Protein AF-A0A832J2X6-F1 (afdb_m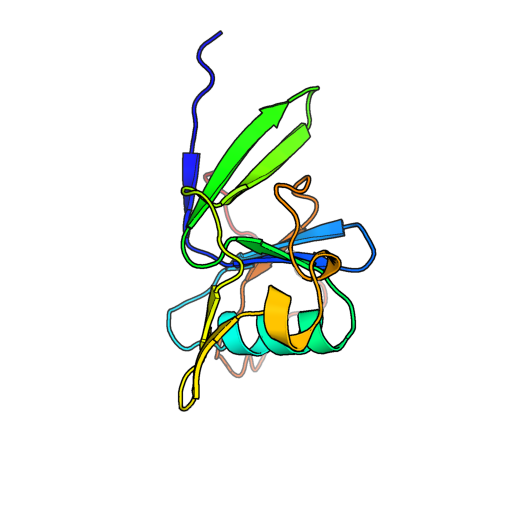onomer_lite)

Organism: NCBI:txid1748243

InterPro domains:
  IPR011104 HPr kinase/phosphorylase, C-terminal [PF07475] (7-117)
  IPR011104 HPr kinase/phosphorylase, C-terminal [cd01918] (10-113)
  IPR025662 Sigma-54 interaction domain, ATP-binding site 1 [PS00675] (20-33)
  IPR027417 P-loop containing nucleoside triphosphate hydrolase [G3DSA:3.40.50.300] (5-121)

Radius of gyration: 15.2 Å; chains: 1; bounding box: 27×42×41 Å

Secondary structure (DSSP, 8-state):
-----EEEESEEEEETTEEEEEE--TTSSHHHHHHHHHHTT-EEEESSEEEEEEETTEEEEEESS---SEEEETTTEEEEHHHHH-GGGB-SEEEEEEEEE------TT--TTS--------

Sequence (122 aa):
MNRQMRSQPGVMLQVFGQGVLLQGDSGVGKTDLALELVDRAHHLVADDAVEFVVEHDRLFGRCRASFDGFLEVHGLGLVSLTRLYGAQAVLEQAALDLVLRLENTVVDNYDRLQPVQQPWSL

Structure (mmCIF, N/CA/C/O backbone):
data_AF-A0A832J2X6-F1
#
_entry.id   AF-A0A832J2X6-F1
#
loop_
_atom_site.group_PDB
_atom_site.id
_atom_site.type_symbol
_atom_site.label_atom_id
_atom_site.label_alt_id
_atom_site.label_comp_id
_atom_site.label_asym_id
_atom_site.label_entity_id
_atom_site.label_seq_id
_atom_site.pdbx_PDB_ins_code
_atom_site.Cartn_x
_atom_site.Cartn_y
_atom_site.Cartn_z
_atom_site.occupancy
_atom_site.B_iso_or_equiv
_atom_site.auth_seq_id
_atom_site.auth_comp_id
_atom_site.auth_asym_id
_atom_site.auth_atom_id
_atom_site.pdbx_PDB_model_num
ATOM 1 N N . MET A 1 1 ? -6.200 9.897 27.776 1.00 42.75 1 MET A N 1
ATOM 2 C CA . MET A 1 1 ? -5.972 8.747 26.874 1.00 42.75 1 MET A CA 1
ATOM 3 C C . MET A 1 1 ? -4.848 9.115 25.922 1.00 42.75 1 MET A C 1
ATOM 5 O O . MET A 1 1 ? -5.046 9.992 25.093 1.00 42.75 1 MET A O 1
ATOM 9 N N . ASN A 1 2 ? -3.657 8.534 26.094 1.00 40.69 2 ASN A N 1
ATOM 10 C CA . ASN A 1 2 ? -2.533 8.776 25.187 1.00 40.69 2 ASN A CA 1
ATOM 11 C C . ASN A 1 2 ? -2.823 8.091 23.851 1.00 40.69 2 ASN A C 1
ATOM 13 O O . ASN A 1 2 ? -2.852 6.865 23.780 1.00 40.69 2 ASN A O 1
ATOM 17 N N . ARG A 1 3 ? -3.046 8.885 22.804 1.00 55.78 3 ARG A N 1
ATOM 18 C CA . ARG A 1 3 ? -3.136 8.409 21.423 1.00 55.78 3 ARG A CA 1
ATOM 19 C C . ARG A 1 3 ? -1.708 8.026 21.000 1.00 55.78 3 ARG A C 1
ATOM 21 O O . ARG A 1 3 ? -0.945 8.888 20.581 1.00 55.78 3 ARG A O 1
ATOM 28 N N . GLN A 1 4 ? -1.290 6.778 21.235 1.00 62.34 4 GLN A N 1
ATOM 29 C CA . GLN A 1 4 ? 0.014 6.303 20.761 1.00 62.34 4 GLN A CA 1
ATOM 30 C C . GLN A 1 4 ? -0.048 6.161 19.240 1.00 62.34 4 GLN A C 1
ATOM 32 O O . GLN A 1 4 ? -0.667 5.237 18.725 1.00 62.34 4 GLN A O 1
ATOM 37 N N . MET A 1 5 ? 0.575 7.103 18.539 1.00 69.44 5 MET A N 1
ATOM 38 C CA . MET A 1 5 ? 0.801 7.028 17.101 1.00 69.44 5 MET A CA 1
ATOM 39 C C . MET A 1 5 ? 1.978 6.083 16.855 1.00 69.44 5 MET A C 1
ATOM 41 O O . MET A 1 5 ? 3.077 6.326 17.359 1.00 69.44 5 MET A O 1
ATOM 45 N N . ARG A 1 6 ? 1.746 4.988 16.128 1.00 84.06 6 ARG A N 1
ATOM 46 C CA . ARG A 1 6 ? 2.799 4.040 15.734 1.00 84.06 6 ARG A CA 1
ATOM 47 C C . ARG A 1 6 ? 3.013 4.126 14.233 1.00 84.06 6 ARG A C 1
ATOM 49 O O . A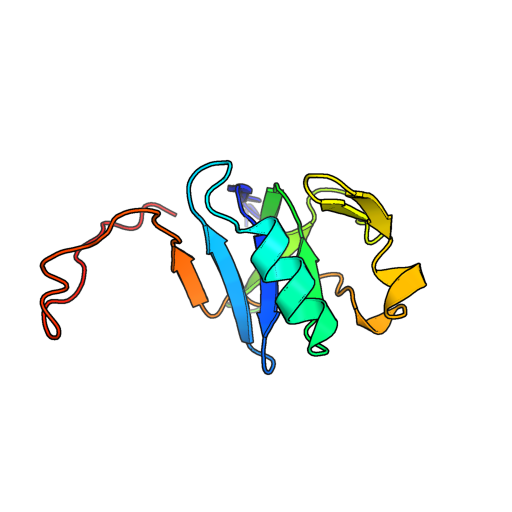RG A 1 6 ? 2.050 4.062 13.483 1.00 84.06 6 ARG A O 1
ATOM 56 N N . SER A 1 7 ? 4.265 4.262 13.807 1.00 89.56 7 SER A N 1
ATOM 57 C CA . SER A 1 7 ? 4.638 4.175 12.394 1.00 89.56 7 SER A CA 1
ATOM 58 C C . SER A 1 7 ? 5.114 2.758 12.100 1.00 89.56 7 SER A C 1
ATOM 60 O O . SER A 1 7 ? 5.938 2.231 12.845 1.00 89.56 7 SER A O 1
ATOM 62 N N . GLN A 1 8 ? 4.629 2.162 11.018 1.00 91.44 8 GLN A N 1
ATOM 63 C CA . GLN A 1 8 ? 5.065 0.852 10.541 1.00 91.44 8 GLN A CA 1
ATOM 64 C C . GLN A 1 8 ? 5.543 0.966 9.092 1.00 91.44 8 GLN A C 1
ATOM 66 O O . GLN A 1 8 ? 4.845 1.583 8.283 1.00 91.44 8 GLN A O 1
ATOM 71 N N . PRO A 1 9 ? 6.704 0.385 8.744 1.00 91.94 9 PRO A N 1
ATOM 72 C CA . PRO A 1 9 ? 7.135 0.310 7.358 1.00 91.94 9 PRO A CA 1
ATOM 73 C C . PRO A 1 9 ? 6.208 -0.582 6.532 1.00 91.94 9 PRO A C 1
ATOM 75 O O . PRO A 1 9 ? 5.798 -1.656 6.989 1.00 91.94 9 PRO A O 1
ATOM 78 N N . GLY A 1 10 ? 5.915 -0.165 5.307 1.00 93.69 10 GLY A N 1
ATOM 79 C CA . GLY A 1 10 ? 5.064 -0.918 4.392 1.00 93.69 10 GLY A CA 1
ATOM 80 C C . GLY A 1 10 ? 4.254 -0.021 3.471 1.00 93.69 10 GLY A C 1
ATOM 81 O O . GLY A 1 10 ? 4.352 1.201 3.531 1.00 93.69 10 GLY A O 1
ATOM 82 N N . VAL A 1 11 ? 3.436 -0.659 2.639 1.00 95.44 11 VAL A N 1
ATOM 83 C CA . VAL A 1 11 ? 2.544 0.022 1.696 1.00 95.44 11 VAL A CA 1
ATOM 84 C C . VAL A 1 11 ? 1.113 -0.265 2.109 1.00 95.44 11 VAL A C 1
ATOM 86 O O . VAL A 1 11 ? 0.748 -1.428 2.273 1.00 95.44 11 VAL A O 1
ATOM 89 N N . MET A 1 12 ? 0.299 0.768 2.302 1.00 96.75 12 MET A N 1
ATOM 90 C CA . MET A 1 12 ? -1.110 0.605 2.647 1.00 96.75 12 MET A CA 1
ATOM 91 C C . MET A 1 12 ? -1.999 0.953 1.464 1.00 96.75 12 MET A C 1
ATOM 93 O O . MET A 1 12 ? -1.855 2.013 0.859 1.00 96.75 12 MET A O 1
ATOM 97 N N . LEU A 1 13 ? -2.944 0.066 1.169 1.00 97.62 13 LEU A N 1
ATOM 98 C CA . LEU A 1 13 ? -3.911 0.194 0.082 1.00 97.62 13 LEU A CA 1
ATOM 99 C C . LEU A 1 13 ? -5.329 -0.048 0.604 1.00 97.62 13 LEU A C 1
ATOM 101 O O . LEU A 1 13 ? -5.516 -0.673 1.647 1.00 97.62 13 LEU A O 1
ATOM 105 N N . GLN A 1 14 ? -6.330 0.380 -0.158 1.00 98.19 14 GLN A N 1
ATOM 106 C CA . GLN A 1 14 ? -7.694 -0.120 -0.047 1.00 98.19 14 GLN A CA 1
ATOM 107 C C . GLN A 1 14 ? -8.026 -0.969 -1.277 1.00 98.19 14 GLN A C 1
ATOM 109 O O . GLN A 1 14 ? -8.107 -0.458 -2.394 1.00 98.19 14 GLN A O 1
ATOM 114 N N . VAL A 1 15 ? -8.247 -2.264 -1.055 1.00 98.31 15 VAL A N 1
ATOM 115 C CA . VAL A 1 15 ? -8.515 -3.274 -2.085 1.00 98.31 15 VAL A CA 1
ATOM 116 C C . VAL A 1 15 ? -9.899 -3.860 -1.832 1.00 98.31 15 VAL A C 1
ATOM 118 O O . VAL A 1 15 ? -10.169 -4.372 -0.749 1.00 98.31 15 VAL A O 1
ATOM 121 N N . PHE A 1 16 ? -10.811 -3.741 -2.801 1.00 97.25 16 PHE A N 1
ATOM 122 C CA . PHE A 1 16 ? -12.229 -4.122 -2.642 1.00 97.25 16 PHE A CA 1
ATOM 123 C C . PHE A 1 16 ? -12.893 -3.550 -1.368 1.00 97.25 16 PHE A C 1
ATOM 125 O O . PHE A 1 16 ? -13.708 -4.206 -0.721 1.00 97.25 16 PHE A O 1
ATOM 132 N N . GLY A 1 17 ? -12.521 -2.326 -0.981 1.00 97.12 17 GLY A N 1
ATOM 133 C CA . GLY A 1 17 ? -13.022 -1.667 0.229 1.00 97.12 17 GLY A CA 1
ATOM 134 C C . GLY A 1 17 ? -12.388 -2.140 1.544 1.00 97.12 17 GLY A C 1
ATOM 135 O O . GLY A 1 17 ? -12.729 -1.591 2.587 1.00 97.12 17 GLY A O 1
ATOM 136 N N . GLN A 1 18 ? -11.473 -3.113 1.513 1.00 98.25 18 GLN A N 1
ATOM 137 C CA . GLN A 1 18 ? -10.705 -3.571 2.675 1.00 98.25 18 GLN A CA 1
ATOM 138 C C . GLN A 1 18 ? -9.358 -2.853 2.724 1.00 98.25 18 GLN A C 1
ATOM 140 O O . GLN A 1 18 ? -8.669 -2.780 1.704 1.00 98.25 18 GLN A O 1
ATOM 145 N N . GLY A 1 19 ? -8.956 -2.330 3.879 1.00 98.38 19 GLY A N 1
ATOM 146 C CA . GLY A 1 19 ? -7.615 -1.778 4.032 1.00 98.38 19 GLY A CA 1
ATOM 147 C C . GLY A 1 19 ? -6.587 -2.876 4.265 1.00 98.38 19 GLY A C 1
ATOM 148 O O . GLY A 1 19 ? -6.710 -3.710 5.165 1.00 98.38 19 GLY A O 1
ATOM 149 N N . VAL A 1 20 ? -5.554 -2.862 3.434 1.00 98.38 20 VAL A N 1
ATOM 150 C CA . VAL A 1 20 ? -4.518 -3.885 3.375 1.00 98.38 20 VAL A CA 1
ATOM 151 C C . VAL A 1 20 ? -3.166 -3.227 3.607 1.00 98.38 20 VAL A C 1
ATOM 153 O O . VAL A 1 20 ? -2.784 -2.323 2.867 1.00 98.38 20 VAL A O 1
ATOM 156 N N . LEU A 1 21 ? -2.426 -3.704 4.608 1.00 97.75 21 LEU A N 1
ATOM 157 C CA . LEU A 1 21 ? -1.014 -3.374 4.793 1.00 97.75 21 LEU A CA 1
ATOM 158 C C . LEU A 1 21 ? -0.148 -4.449 4.133 1.00 97.75 21 LEU A C 1
ATOM 160 O O . LEU A 1 21 ? -0.124 -5.596 4.582 1.00 97.75 21 LEU A O 1
ATOM 164 N N . LEU A 1 22 ? 0.598 -4.063 3.103 1.00 96.94 22 LEU A N 1
ATOM 165 C CA . LEU A 1 22 ? 1.649 -4.875 2.504 1.00 96.94 22 LEU A CA 1
ATOM 166 C C . LEU A 1 22 ? 2.954 -4.685 3.279 1.00 96.94 22 LEU A C 1
ATOM 168 O O . LEU A 1 22 ? 3.488 -3.578 3.387 1.00 96.94 22 LEU A O 1
ATOM 172 N N . GLN A 1 23 ? 3.494 -5.789 3.779 1.00 94.81 23 GLN A N 1
ATOM 173 C CA . GLN A 1 23 ? 4.786 -5.869 4.452 1.00 94.81 23 GLN A CA 1
ATOM 174 C C . GLN A 1 23 ? 5.723 -6.815 3.706 1.00 94.81 23 GLN A C 1
ATOM 176 O O . GLN A 1 23 ? 5.296 -7.623 2.891 1.00 94.81 23 GLN A O 1
ATOM 181 N N . GLY A 1 24 ? 7.012 -6.729 4.003 1.00 92.50 24 GLY A N 1
ATOM 182 C CA . GLY A 1 24 ? 8.038 -7.573 3.400 1.00 92.50 24 GLY A CA 1
ATOM 183 C C . GLY A 1 24 ? 9.319 -6.788 3.176 1.00 92.50 24 GLY A C 1
ATOM 184 O O . GLY A 1 24 ? 9.333 -5.557 3.303 1.00 92.50 24 GLY A O 1
ATOM 185 N N . ASP A 1 25 ? 10.386 -7.493 2.833 1.00 91.31 25 ASP A N 1
ATOM 186 C CA . ASP A 1 25 ? 11.712 -6.902 2.674 1.00 91.31 25 ASP A CA 1
ATOM 187 C C . ASP A 1 25 ? 11.772 -5.896 1.514 1.00 91.31 25 ASP A C 1
ATOM 189 O O . ASP A 1 25 ? 10.897 -5.841 0.639 1.00 91.31 25 ASP A O 1
ATOM 193 N N . SER A 1 26 ? 12.785 -5.028 1.523 1.00 88.88 26 SER A N 1
ATOM 194 C CA . SER A 1 26 ? 13.021 -4.115 0.400 1.00 88.88 26 SER A CA 1
ATOM 195 C C . SER A 1 26 ? 13.281 -4.909 -0.885 1.00 88.88 26 SER A C 1
ATOM 197 O O . SER A 1 26 ? 13.938 -5.946 -0.853 1.00 88.88 26 SER A O 1
ATOM 199 N N . GLY A 1 27 ? 12.732 -4.446 -2.009 1.00 88.50 27 GLY A N 1
ATOM 200 C CA . GLY A 1 27 ? 12.869 -5.130 -3.299 1.00 88.50 27 GLY A CA 1
ATOM 201 C C . GLY A 1 27 ? 12.007 -6.388 -3.487 1.00 88.50 27 GLY A C 1
ATOM 202 O O . GLY A 1 27 ? 12.098 -7.009 -4.537 1.00 88.50 27 GLY A O 1
ATOM 203 N N . VAL A 1 28 ? 11.137 -6.757 -2.535 1.00 92.00 28 VAL A N 1
ATOM 204 C CA . VAL A 1 28 ? 10.206 -7.902 -2.695 1.00 92.00 28 VAL A CA 1
ATOM 205 C C . VAL A 1 28 ? 9.035 -7.624 -3.662 1.00 92.00 28 VAL A C 1
ATOM 207 O O . VAL A 1 28 ? 8.234 -8.512 -3.924 1.00 92.00 28 VAL A O 1
ATOM 210 N N . GLY A 1 29 ? 8.905 -6.390 -4.168 1.00 92.12 29 GLY A N 1
ATOM 211 C CA . GLY A 1 29 ? 7.847 -5.997 -5.112 1.00 92.12 29 GLY A CA 1
ATOM 212 C C . GLY A 1 29 ? 6.595 -5.367 -4.487 1.00 92.12 29 GLY A C 1
ATOM 213 O O . GLY A 1 29 ? 5.545 -5.348 -5.120 1.00 92.12 29 GLY A O 1
ATOM 214 N N . LYS A 1 30 ? 6.666 -4.837 -3.251 1.00 94.62 30 LYS A N 1
ATOM 215 C CA . LYS A 1 30 ? 5.520 -4.153 -2.603 1.00 94.62 30 LYS A CA 1
ATOM 216 C C . LYS A 1 30 ? 4.998 -2.979 -3.437 1.00 94.62 30 LYS A C 1
ATOM 218 O O . LYS A 1 30 ? 3.795 -2.861 -3.639 1.00 94.62 30 LYS A O 1
ATOM 223 N N . THR A 1 31 ? 5.911 -2.129 -3.901 1.00 92.94 31 THR A N 1
ATOM 224 C CA . THR A 1 31 ? 5.593 -0.908 -4.647 1.00 92.94 31 THR A CA 1
ATOM 225 C C . THR A 1 31 ? 5.064 -1.220 -6.045 1.00 92.94 31 THR A C 1
ATOM 227 O O . THR A 1 31 ? 4.069 -0.636 -6.466 1.00 92.94 31 THR A O 1
ATOM 230 N N . ASP A 1 32 ? 5.648 -2.209 -6.724 1.00 92.88 32 ASP A N 1
ATOM 231 C CA . ASP A 1 32 ? 5.166 -2.670 -8.030 1.00 92.88 32 ASP A CA 1
ATOM 232 C C . ASP A 1 32 ? 3.758 -3.272 -7.923 1.00 92.88 32 ASP A C 1
ATOM 234 O O . ASP A 1 32 ? 2.866 -2.910 -8.691 1.00 92.88 32 ASP A O 1
ATOM 238 N N . LEU A 1 33 ? 3.513 -4.110 -6.905 1.00 94.81 33 LEU A N 1
ATOM 239 C CA . LEU A 1 33 ? 2.181 -4.648 -6.623 1.00 94.81 33 LEU A CA 1
ATOM 240 C C . LEU A 1 33 ? 1.173 -3.536 -6.297 1.00 94.81 33 LEU A C 1
ATOM 242 O O . LEU A 1 33 ? 0.022 -3.599 -6.723 1.00 94.81 33 LEU A O 1
ATOM 246 N N . ALA A 1 34 ? 1.586 -2.510 -5.552 1.00 95.31 34 ALA A N 1
ATOM 247 C CA . ALA A 1 34 ? 0.729 -1.376 -5.234 1.00 95.31 34 ALA A CA 1
ATOM 248 C C . ALA A 1 34 ? 0.316 -0.600 -6.492 1.00 95.31 34 ALA A C 1
ATOM 250 O O . ALA A 1 34 ? -0.871 -0.323 -6.664 1.00 95.31 34 ALA A O 1
ATOM 251 N N . LEU A 1 35 ? 1.261 -0.310 -7.392 1.00 94.94 35 LEU A N 1
ATOM 252 C CA . LEU A 1 35 ? 0.971 0.331 -8.676 1.00 94.94 35 LEU A CA 1
ATOM 253 C C . LEU A 1 35 ? -0.002 -0.510 -9.510 1.00 94.94 35 LEU A C 1
ATOM 255 O O . LEU A 1 35 ? -0.990 0.007 -10.023 1.00 94.94 35 LEU A O 1
ATOM 259 N N . GLU A 1 36 ? 0.245 -1.814 -9.595 1.00 95.00 36 GLU A N 1
ATOM 260 C CA . GLU A 1 36 ? -0.605 -2.767 -10.303 1.00 95.00 36 GLU A CA 1
ATOM 261 C C . GLU A 1 36 ? -2.034 -2.859 -9.748 1.00 95.00 36 GLU A C 1
ATOM 263 O O . GLU A 1 36 ? -2.984 -3.113 -10.493 1.00 95.00 36 GLU A O 1
ATOM 268 N N . LEU A 1 37 ? -2.209 -2.702 -8.436 1.00 97.12 37 LEU A N 1
ATOM 269 C CA . LEU A 1 37 ? -3.529 -2.666 -7.810 1.00 97.12 37 LEU A CA 1
ATOM 270 C C . LEU A 1 37 ? -4.226 -1.329 -8.082 1.00 97.12 37 LEU A C 1
ATOM 272 O O . LEU A 1 37 ? -5.424 -1.320 -8.364 1.00 97.12 37 LEU A O 1
ATOM 276 N N . VAL A 1 38 ? -3.492 -0.215 -8.057 1.00 96.62 38 VAL A N 1
ATOM 277 C CA . VAL A 1 38 ? -4.029 1.107 -8.414 1.00 96.62 38 VAL A CA 1
ATOM 278 C C . VAL A 1 38 ? -4.482 1.151 -9.875 1.00 96.62 38 VAL A C 1
ATOM 280 O O . VAL A 1 38 ? -5.576 1.636 -10.156 1.00 96.62 38 VAL A O 1
ATOM 283 N N . ASP A 1 39 ? -3.711 0.563 -10.791 1.00 95.94 39 ASP A N 1
ATOM 284 C CA . ASP A 1 39 ? -4.082 0.415 -12.207 1.00 95.94 39 ASP A CA 1
ATOM 285 C C . ASP A 1 39 ? -5.406 -0.356 -12.386 1.00 95.94 39 ASP A C 1
ATOM 287 O O . ASP A 1 39 ? -6.199 -0.077 -13.284 1.00 95.94 39 ASP A O 1
ATOM 291 N N . ARG A 1 40 ? -5.711 -1.265 -11.449 1.00 97.31 40 ARG A N 1
ATOM 292 C CA . ARG A 1 40 ? -6.979 -2.012 -11.359 1.00 97.31 40 ARG A CA 1
ATOM 293 C C . ARG A 1 40 ? -8.066 -1.292 -10.546 1.00 97.31 40 ARG A C 1
ATOM 295 O O . ARG A 1 40 ? -9.019 -1.927 -10.096 1.00 97.31 40 ARG A O 1
ATOM 302 N N . ALA A 1 41 ? -7.953 0.029 -10.401 1.00 96.81 41 ALA A N 1
ATOM 303 C CA . ALA A 1 41 ? -8.887 0.913 -9.701 1.00 96.81 41 ALA A CA 1
ATOM 304 C C . ALA A 1 41 ? -8.979 0.700 -8.177 1.00 96.81 41 ALA A C 1
ATOM 306 O O . ALA A 1 41 ? -10.005 1.000 -7.564 1.00 96.81 41 ALA A O 1
ATOM 307 N N . HIS A 1 42 ? -7.912 0.202 -7.550 1.00 98.19 42 HIS A N 1
ATOM 308 C CA . HIS A 1 42 ? -7.751 0.261 -6.097 1.00 98.19 42 HIS A CA 1
ATOM 309 C C . HIS A 1 42 ? -7.055 1.553 -5.667 1.00 98.19 42 HIS A C 1
ATOM 311 O O . HIS A 1 42 ? -6.598 2.344 -6.492 1.00 98.19 42 HIS A O 1
ATOM 317 N N . HIS A 1 43 ? -6.997 1.787 -4.358 1.00 96.88 43 HIS A N 1
ATOM 318 C CA . HIS A 1 43 ? -6.569 3.075 -3.828 1.00 96.88 43 HIS A CA 1
ATOM 319 C C . HIS A 1 43 ? -5.310 2.942 -2.986 1.00 96.88 43 HIS A C 1
ATOM 321 O O . HIS A 1 43 ? -5.258 2.104 -2.086 1.00 96.88 43 HIS A O 1
ATOM 327 N N . LEU A 1 44 ? -4.322 3.796 -3.228 1.00 96.56 44 LEU A N 1
ATOM 328 C CA . LEU A 1 44 ? -3.163 3.924 -2.355 1.00 96.56 44 LEU A CA 1
ATOM 329 C C . LEU A 1 44 ? -3.504 4.810 -1.154 1.00 96.56 44 LEU A C 1
ATOM 331 O O . LEU A 1 44 ? -4.131 5.852 -1.303 1.00 96.56 44 LEU A O 1
ATOM 335 N N . VAL A 1 45 ? -3.075 4.410 0.037 1.00 95.50 45 VAL A N 1
ATOM 336 C CA . VAL A 1 45 ? -3.241 5.188 1.275 1.00 95.50 45 VAL A CA 1
ATOM 337 C C . VAL A 1 45 ? -1.900 5.749 1.742 1.00 95.50 45 VAL A C 1
ATOM 339 O O . VAL A 1 45 ? -1.805 6.896 2.170 1.00 95.50 45 VAL A O 1
ATOM 342 N N . ALA A 1 46 ? -0.852 4.929 1.679 1.00 93.62 46 ALA A N 1
ATOM 343 C CA . ALA A 1 46 ? 0.492 5.306 2.090 1.00 93.62 46 ALA A CA 1
ATOM 344 C C . ALA A 1 46 ? 1.530 4.404 1.418 1.00 93.62 46 ALA A C 1
ATOM 346 O O . ALA A 1 46 ? 1.277 3.215 1.224 1.00 93.62 46 ALA A O 1
ATOM 347 N N . ASP A 1 47 ? 2.702 4.964 1.141 1.00 90.69 47 ASP A N 1
ATOM 348 C CA . ASP A 1 47 ? 3.902 4.242 0.719 1.00 90.69 47 ASP A CA 1
ATOM 349 C C . ASP A 1 47 ? 5.022 4.463 1.748 1.00 90.69 47 ASP A C 1
ATOM 351 O O . ASP A 1 47 ? 5.020 5.478 2.453 1.00 90.69 47 ASP A O 1
ATOM 355 N N . ASP A 1 48 ? 5.941 3.504 1.851 1.00 87.56 48 ASP A N 1
ATOM 356 C CA . ASP A 1 48 ? 7.071 3.410 2.792 1.00 87.56 48 ASP A CA 1
ATOM 357 C C . ASP A 1 48 ? 6.771 3.413 4.298 1.00 87.56 48 ASP A C 1
ATOM 359 O O . ASP A 1 48 ? 7.324 2.591 5.035 1.00 87.56 48 ASP A O 1
ATOM 363 N N . ALA A 1 49 ? 5.943 4.332 4.792 1.00 89.19 49 ALA A N 1
ATOM 364 C CA . ALA A 1 49 ? 5.673 4.517 6.211 1.00 89.19 49 ALA A CA 1
ATOM 365 C C . ALA A 1 49 ? 4.198 4.836 6.474 1.00 89.19 49 ALA A C 1
ATOM 367 O O . ALA A 1 49 ? 3.684 5.903 6.125 1.00 89.19 49 ALA A O 1
ATOM 368 N N . VAL A 1 50 ? 3.542 3.917 7.181 1.00 93.69 50 VAL A N 1
ATOM 369 C CA . VAL A 1 50 ? 2.133 4.011 7.559 1.00 93.69 50 VAL A CA 1
ATOM 370 C C . VAL A 1 50 ? 2.027 4.413 9.022 1.00 93.69 50 VAL A C 1
ATOM 372 O O . VAL A 1 50 ? 2.543 3.720 9.900 1.00 93.69 50 VAL A O 1
ATOM 375 N N . GLU A 1 51 ? 1.355 5.524 9.303 1.00 94.38 51 GLU A N 1
ATOM 376 C CA . GLU A 1 51 ? 0.981 5.910 10.659 1.00 94.38 51 GLU A CA 1
ATOM 377 C C . GLU A 1 51 ? -0.354 5.295 11.040 1.00 94.38 51 GLU A C 1
ATOM 379 O O . GLU A 1 51 ? -1.354 5.481 10.349 1.00 94.38 51 GLU A O 1
ATOM 384 N N . PHE A 1 52 ? -0.373 4.619 12.183 1.00 94.50 52 PHE A N 1
ATOM 385 C CA . PHE A 1 52 ? -1.564 4.008 12.737 1.00 94.50 52 PHE A CA 1
ATOM 386 C C . PHE A 1 52 ? -2.129 4.800 13.910 1.00 94.50 52 PHE A C 1
ATOM 388 O O . PHE A 1 52 ? -1.408 5.220 14.824 1.00 94.50 52 PHE A O 1
ATOM 395 N N . VAL A 1 53 ? -3.450 4.952 13.893 1.00 93.00 53 VAL A N 1
ATOM 396 C CA . VAL A 1 53 ? -4.237 5.616 14.926 1.00 93.00 53 VAL A CA 1
ATOM 397 C C . VAL A 1 53 ? -5.501 4.816 15.218 1.00 93.00 53 VAL A C 1
ATOM 399 O O . VAL A 1 53 ? -6.122 4.264 14.315 1.00 93.00 53 VAL A O 1
ATOM 402 N N . VAL A 1 54 ? -5.883 4.731 16.491 1.00 93.56 54 VAL A N 1
ATOM 403 C CA . VAL A 1 54 ? -7.143 4.091 16.888 1.00 93.56 54 VAL A CA 1
ATOM 404 C C . VAL A 1 54 ? -8.243 5.143 16.940 1.00 93.56 54 VAL A C 1
ATOM 406 O O . VAL A 1 54 ? -8.138 6.118 17.689 1.00 93.56 54 VAL A O 1
ATOM 409 N N . GLU A 1 55 ? -9.306 4.927 16.169 1.00 91.44 55 GLU A N 1
ATOM 410 C CA . GLU A 1 55 ? -10.499 5.772 16.125 1.00 91.44 55 GLU A CA 1
ATOM 411 C C . GLU A 1 55 ? -11.748 4.894 16.132 1.00 91.44 55 GLU A C 1
ATOM 413 O O . GLU A 1 55 ? -11.849 3.956 15.348 1.00 91.44 55 GLU A O 1
ATOM 418 N N . HIS A 1 56 ? -12.707 5.187 17.016 1.00 92.19 56 HIS A N 1
ATOM 419 C CA . HIS A 1 56 ? -13.964 4.429 17.127 1.00 92.19 56 HIS A CA 1
ATOM 420 C C . HIS A 1 56 ? -13.763 2.901 17.186 1.00 92.19 56 HIS A C 1
ATOM 422 O O . HIS A 1 56 ? -14.459 2.155 16.504 1.00 92.19 56 HIS A O 1
ATOM 428 N N . ASP A 1 57 ? -12.789 2.452 17.986 1.00 92.12 57 ASP A N 1
ATOM 429 C CA . ASP A 1 57 ? -12.437 1.033 18.167 1.00 92.12 57 ASP A CA 1
ATOM 430 C C . ASP A 1 57 ? -11.932 0.318 16.894 1.00 92.12 57 ASP A C 1
ATOM 432 O O . ASP A 1 57 ? -11.896 -0.906 16.817 1.00 92.12 57 ASP A O 1
ATOM 436 N N . ARG A 1 58 ? -11.500 1.082 15.881 1.00 94.50 58 ARG A N 1
ATOM 437 C CA . ARG A 1 58 ? -10.842 0.570 14.673 1.00 94.50 58 ARG A CA 1
ATOM 438 C C . ARG A 1 58 ? -9.454 1.176 14.520 1.00 94.50 58 ARG A C 1
ATOM 440 O O . ARG A 1 58 ? -9.220 2.334 14.866 1.00 94.50 58 ARG A O 1
ATOM 447 N N . LEU A 1 59 ? -8.530 0.383 13.987 1.00 95.62 59 LEU A N 1
ATOM 448 C CA . LEU A 1 59 ? -7.183 0.831 13.657 1.00 95.62 59 LEU A CA 1
ATOM 449 C C . LEU A 1 59 ? -7.193 1.418 12.244 1.00 95.62 59 LEU A C 1
ATOM 451 O O . LEU A 1 59 ? -7.478 0.702 11.291 1.00 95.62 59 LEU A O 1
ATOM 455 N N . PHE A 1 60 ? -6.891 2.702 12.101 1.00 96.44 60 PHE A N 1
ATOM 456 C CA . PHE A 1 60 ? -6.761 3.376 10.812 1.00 96.44 60 PHE A CA 1
ATOM 457 C C . PHE A 1 60 ? -5.297 3.603 10.492 1.00 96.44 60 PHE A C 1
ATOM 459 O O . PHE A 1 60 ? -4.541 4.037 11.362 1.00 96.44 60 PHE A O 1
ATOM 466 N N . GLY A 1 61 ? -4.914 3.320 9.252 1.00 95.31 61 GLY A N 1
ATOM 467 C CA . GLY A 1 61 ? -3.618 3.689 8.713 1.00 95.31 61 GLY A CA 1
ATOM 468 C C . GLY A 1 61 ? -3.745 4.848 7.735 1.00 95.31 61 GLY A C 1
ATOM 469 O O . GLY A 1 61 ? -4.732 4.959 7.003 1.00 95.31 61 GLY A O 1
ATOM 470 N N . ARG A 1 62 ? -2.742 5.718 7.750 1.00 93.75 62 ARG A N 1
ATOM 471 C CA . ARG A 1 62 ? -2.613 6.893 6.884 1.00 93.75 62 ARG A CA 1
ATOM 472 C C . ARG A 1 62 ? -1.144 7.154 6.581 1.00 93.75 62 ARG A C 1
ATOM 474 O O . ARG A 1 62 ? -0.266 6.627 7.268 1.00 93.75 62 ARG A O 1
ATOM 481 N N . CYS A 1 63 ? -0.858 7.984 5.588 1.00 91.38 63 CYS A N 1
ATOM 482 C CA . CYS A 1 63 ? 0.519 8.399 5.344 1.00 91.38 63 CYS A CA 1
ATOM 483 C C . CYS A 1 63 ? 1.034 9.312 6.472 1.00 91.38 63 CYS A C 1
ATOM 485 O O . CYS A 1 63 ? 0.296 10.141 7.005 1.00 91.38 63 CYS A O 1
ATOM 487 N N . ARG A 1 64 ? 2.316 9.156 6.831 1.00 80.31 64 ARG A N 1
ATOM 488 C CA . ARG A 1 64 ? 3.006 9.946 7.868 1.00 80.31 64 ARG A CA 1
ATOM 489 C C . ARG A 1 64 ? 3.131 11.438 7.541 1.00 80.31 64 ARG A C 1
ATOM 491 O O . ARG A 1 64 ? 3.219 12.272 8.439 1.00 80.31 64 ARG A O 1
ATOM 498 N N . ALA A 1 65 ? 3.193 11.770 6.260 1.00 71.44 65 ALA A N 1
ATOM 499 C CA . ALA A 1 65 ? 3.245 13.137 5.765 1.00 71.44 65 ALA A CA 1
ATOM 500 C C . ALA A 1 65 ? 2.035 13.394 4.862 1.00 71.44 65 ALA A C 1
ATOM 502 O O . ALA A 1 65 ? 1.341 12.455 4.473 1.00 71.44 65 ALA A O 1
ATOM 503 N N . SER A 1 66 ? 1.790 14.658 4.509 1.00 64.94 66 SER A N 1
ATOM 504 C CA . SER A 1 66 ? 0.860 14.984 3.426 1.00 64.94 66 SER A CA 1
ATOM 505 C C . SER A 1 66 ? 1.287 14.213 2.178 1.00 64.94 66 SER A C 1
ATOM 507 O O . SER A 1 66 ? 2.363 14.454 1.631 1.00 64.94 66 SER A O 1
ATOM 509 N N . PHE A 1 67 ? 0.487 13.223 1.794 1.00 67.44 67 PHE A N 1
ATOM 510 C CA . PHE A 1 67 ? 0.804 12.343 0.685 1.00 67.44 67 PHE A CA 1
ATOM 511 C C . PHE A 1 67 ? 0.277 12.955 -0.605 1.00 67.44 67 PHE A C 1
ATOM 513 O O . PHE A 1 67 ? -0.918 12.916 -0.882 1.00 67.44 67 PHE A O 1
ATOM 520 N N . ASP A 1 68 ? 1.181 13.494 -1.418 1.00 71.12 68 ASP A N 1
ATOM 521 C CA . ASP A 1 68 ? 0.837 14.110 -2.705 1.00 71.12 68 ASP A CA 1
ATOM 522 C C . ASP A 1 68 ? 0.543 13.071 -3.814 1.00 71.12 68 ASP A C 1
ATOM 524 O O . ASP A 1 68 ? 0.458 13.405 -5.000 1.00 71.12 68 ASP A O 1
ATOM 528 N N . GLY A 1 69 ? 0.384 11.791 -3.454 1.00 81.62 69 GLY A N 1
ATOM 529 C CA . GLY A 1 69 ? 0.079 10.730 -4.410 1.00 81.62 69 GLY A CA 1
ATOM 530 C C . GLY A 1 69 ? 1.271 10.292 -5.254 1.00 81.62 69 GLY A C 1
ATOM 531 O O . GLY A 1 69 ? 1.062 9.845 -6.381 1.00 81.62 69 GLY A O 1
ATOM 532 N N . PHE A 1 70 ? 2.500 10.464 -4.760 1.00 88.19 70 PHE A N 1
ATOM 533 C CA . PHE A 1 70 ? 3.710 10.025 -5.455 1.00 88.19 70 PHE A CA 1
ATOM 534 C C . PHE A 1 70 ? 4.155 8.638 -5.000 1.00 88.19 70 PHE A C 1
ATOM 536 O O . PHE A 1 70 ? 4.118 8.337 -3.813 1.00 88.19 70 PHE A O 1
ATOM 543 N N . LEU A 1 71 ? 4.609 7.828 -5.951 1.00 89.56 71 LEU A N 1
ATOM 544 C CA . LEU A 1 71 ? 5.138 6.486 -5.729 1.00 89.56 71 LEU A CA 1
ATOM 545 C C . LEU A 1 71 ? 6.506 6.367 -6.412 1.00 89.56 71 LEU A C 1
ATOM 547 O O . LEU A 1 71 ? 6.633 6.764 -7.572 1.00 89.56 71 LEU A O 1
ATOM 551 N N . GLU A 1 72 ? 7.526 5.844 -5.730 1.00 88.31 72 GLU A N 1
ATOM 552 C CA . GLU A 1 72 ? 8.832 5.588 -6.353 1.00 88.31 72 GLU A CA 1
ATOM 553 C C . GLU A 1 72 ? 8.854 4.198 -6.991 1.00 88.31 72 GLU A C 1
ATOM 555 O O . GLU A 1 72 ? 8.945 3.181 -6.312 1.00 88.31 72 GLU A O 1
ATOM 560 N N . VAL A 1 73 ? 8.787 4.145 -8.320 1.00 86.94 73 VAL A N 1
ATOM 561 C CA . VAL A 1 73 ? 8.741 2.880 -9.061 1.00 86.94 73 VAL A CA 1
ATOM 562 C C . VAL A 1 73 ? 10.103 2.607 -9.685 1.00 86.94 73 VAL A C 1
ATOM 564 O O . VAL A 1 73 ? 10.664 3.453 -10.393 1.00 86.94 73 VAL A O 1
ATOM 567 N N . HIS A 1 74 ? 10.648 1.412 -9.448 1.00 83.62 74 HIS A N 1
ATOM 568 C CA . HIS A 1 74 ? 11.969 1.059 -9.957 1.00 83.62 74 HIS A CA 1
ATOM 569 C C . HIS A 1 74 ? 11.994 1.106 -11.494 1.00 83.62 74 HIS A C 1
ATOM 571 O O . HIS A 1 74 ? 11.133 0.548 -12.168 1.00 83.62 74 HIS A O 1
ATOM 577 N N . GLY A 1 75 ? 12.979 1.805 -12.063 1.00 85.94 75 GLY A N 1
ATOM 578 C CA . GLY A 1 75 ? 13.103 1.999 -13.513 1.00 85.94 75 GLY A CA 1
ATOM 579 C C . GLY A 1 75 ? 12.236 3.118 -14.110 1.00 85.94 75 GLY A C 1
ATOM 580 O O . GLY A 1 75 ? 12.521 3.540 -15.230 1.00 85.94 75 GLY A O 1
ATOM 581 N N . LEU A 1 76 ? 11.246 3.649 -13.378 1.00 86.62 76 LEU A N 1
ATOM 582 C CA . LEU A 1 76 ? 10.412 4.785 -13.811 1.00 86.62 76 LEU A CA 1
ATOM 583 C C . LEU A 1 76 ? 10.664 6.067 -13.000 1.00 86.62 76 LEU A C 1
ATOM 585 O O . LEU A 1 76 ? 10.448 7.165 -13.511 1.00 86.62 76 LEU A O 1
ATOM 589 N N . GLY A 1 77 ? 11.148 5.943 -11.761 1.00 88.56 77 GLY A N 1
ATOM 590 C CA . GLY A 1 77 ? 11.331 7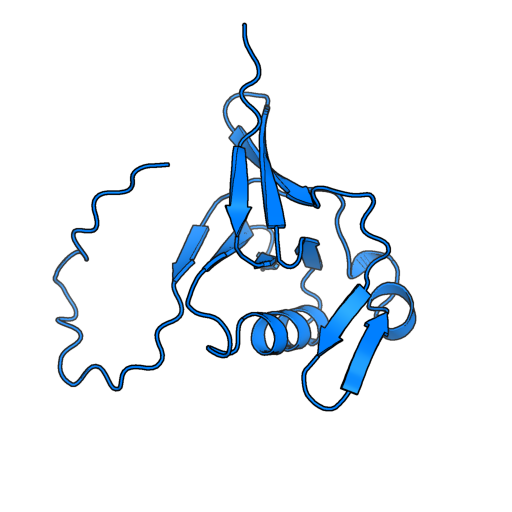.060 -10.834 1.00 88.56 77 GLY A CA 1
ATOM 591 C C . GLY A 1 77 ? 10.036 7.434 -10.108 1.00 88.56 77 GLY A C 1
ATOM 592 O O . GLY A 1 77 ? 9.153 6.598 -9.924 1.00 88.56 77 GLY A O 1
ATOM 593 N N . LEU A 1 78 ? 9.924 8.693 -9.671 1.00 90.81 78 LEU A N 1
ATOM 594 C CA . LEU A 1 78 ? 8.734 9.196 -8.977 1.00 90.81 78 LEU A CA 1
ATOM 595 C C . LEU A 1 78 ? 7.553 9.361 -9.940 1.00 90.81 78 LEU A C 1
ATOM 597 O O . LEU A 1 78 ? 7.590 10.167 -10.872 1.00 90.81 78 LEU A O 1
ATOM 601 N N . VAL A 1 79 ? 6.472 8.642 -9.658 1.00 91.81 79 VAL A N 1
ATOM 602 C CA . VAL A 1 79 ? 5.239 8.614 -10.443 1.00 91.81 79 VAL A CA 1
ATOM 603 C C . VAL A 1 79 ? 4.112 9.276 -9.660 1.00 91.81 79 VAL A C 1
ATOM 605 O O . VAL A 1 79 ? 3.889 8.947 -8.503 1.00 91.81 79 VAL A O 1
ATOM 608 N N . SER A 1 80 ? 3.367 10.190 -10.289 1.00 92.38 80 SER A N 1
ATOM 609 C CA . SER A 1 80 ? 2.179 10.805 -9.681 1.00 92.38 80 SER A CA 1
ATOM 610 C C . SER A 1 80 ? 0.923 10.005 -10.021 1.00 92.38 80 SER A C 1
ATOM 612 O O . SER A 1 80 ? 0.415 10.075 -11.142 1.00 92.38 80 SER A O 1
ATOM 614 N N . LEU A 1 81 ? 0.388 9.283 -9.038 1.00 94.31 81 LEU A N 1
ATOM 615 C CA . LEU A 1 81 ? -0.830 8.489 -9.193 1.00 94.31 81 LEU A CA 1
ATOM 616 C C . LEU A 1 81 ? -2.054 9.367 -9.440 1.00 94.31 81 LEU A C 1
ATOM 618 O O . LEU A 1 81 ? -2.897 9.030 -10.263 1.00 94.31 81 LEU A O 1
ATOM 622 N N . THR A 1 82 ? -2.123 10.535 -8.803 1.00 93.75 82 THR A N 1
ATOM 623 C CA . THR A 1 82 ? -3.224 11.485 -9.007 1.00 93.75 82 THR A CA 1
ATOM 624 C C . THR A 1 82 ? -3.274 12.030 -10.434 1.00 93.75 82 THR A C 1
ATOM 626 O O . THR A 1 82 ? -4.363 12.266 -10.956 1.00 93.75 82 THR A O 1
ATOM 629 N N . ARG A 1 83 ? -2.122 12.198 -11.100 1.00 93.88 83 ARG A N 1
ATOM 630 C CA . ARG A 1 83 ? -2.059 12.623 -12.510 1.00 93.88 83 ARG A CA 1
ATOM 631 C C . ARG A 1 83 ? -2.406 11.506 -13.489 1.00 93.88 83 ARG A C 1
ATOM 633 O O . ARG A 1 83 ? -3.003 11.794 -14.519 1.00 93.88 83 ARG A O 1
ATOM 640 N N . LEU A 1 84 ? -2.016 10.268 -13.190 1.00 94.56 84 LEU A N 1
ATOM 641 C CA . LEU A 1 84 ? -2.235 9.125 -14.082 1.00 94.56 84 LEU A CA 1
ATOM 642 C C . LEU A 1 84 ? -3.639 8.524 -13.946 1.00 94.56 84 LEU A C 1
ATOM 644 O O . LEU A 1 84 ? -4.267 8.198 -14.949 1.00 94.56 84 LEU A O 1
ATOM 648 N N . TYR A 1 85 ? -4.136 8.419 -12.715 1.00 95.25 85 TYR A N 1
ATOM 649 C CA . TYR A 1 85 ? -5.341 7.665 -12.359 1.00 95.25 85 TYR A CA 1
ATOM 650 C C . TYR A 1 85 ? -6.430 8.533 -11.703 1.00 95.25 85 TYR A C 1
ATOM 652 O O . TYR A 1 85 ? -7.514 8.053 -11.376 1.00 95.25 85 TYR A O 1
ATOM 660 N N . GLY A 1 86 ? -6.172 9.834 -11.539 1.00 94.06 86 GLY A N 1
ATOM 661 C CA . GLY A 1 86 ? -7.101 10.792 -10.943 1.00 94.06 86 GLY A CA 1
ATOM 662 C C . GLY A 1 86 ? -7.042 10.835 -9.415 1.00 94.06 86 GLY A C 1
ATOM 663 O O . GLY A 1 86 ? -6.424 10.001 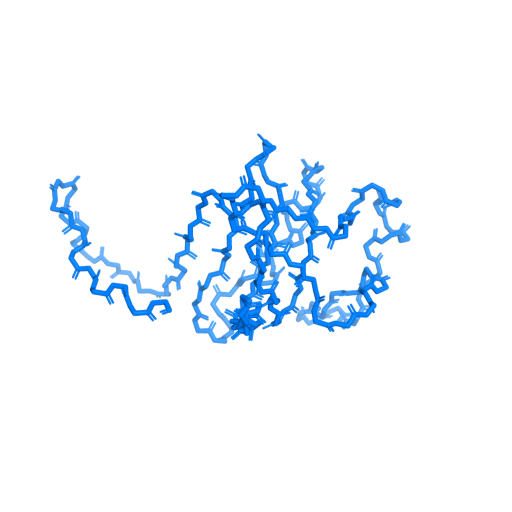-8.758 1.00 94.06 86 GLY A O 1
ATOM 664 N N . ALA A 1 87 ? -7.721 11.824 -8.827 1.00 92.38 87 ALA A N 1
ATOM 665 C CA . ALA A 1 87 ? -7.710 12.052 -7.378 1.00 92.38 87 ALA A CA 1
ATOM 666 C C . ALA A 1 87 ? -8.222 10.852 -6.563 1.00 92.38 87 ALA A C 1
ATOM 668 O O . ALA A 1 87 ? -7.816 10.675 -5.424 1.00 92.38 87 ALA A O 1
ATOM 669 N N . GLN A 1 88 ? -9.085 10.020 -7.153 1.00 92.88 88 GLN A N 1
ATOM 670 C CA . GLN A 1 88 ? -9.615 8.832 -6.488 1.00 92.88 88 GLN A CA 1
ATOM 671 C C . GLN A 1 88 ? -8.559 7.744 -6.298 1.00 92.88 88 GLN A C 1
ATOM 673 O O . GLN A 1 88 ? -8.749 6.902 -5.442 1.00 92.88 88 GLN A O 1
ATOM 678 N N . ALA A 1 89 ? -7.441 7.742 -7.027 1.00 95.62 89 ALA A N 1
ATOM 679 C CA . ALA A 1 89 ? -6.396 6.726 -6.873 1.00 95.62 89 ALA A CA 1
ATOM 680 C C . ALA A 1 89 ? -5.703 6.747 -5.499 1.00 95.62 89 ALA A C 1
ATOM 682 O O . ALA A 1 89 ? -4.958 5.826 -5.166 1.00 95.62 89 ALA A O 1
ATOM 683 N N . VAL A 1 90 ? -5.939 7.796 -4.709 1.00 95.38 90 VAL A N 1
ATOM 684 C CA . VAL A 1 90 ? -5.328 8.015 -3.404 1.00 95.38 90 VAL A CA 1
ATOM 685 C C . VAL A 1 90 ? -6.412 8.297 -2.366 1.00 95.38 90 VAL A C 1
ATOM 687 O O . VAL A 1 90 ? -7.332 9.073 -2.614 1.00 95.38 90 VAL A O 1
ATOM 690 N N . LEU A 1 91 ? -6.288 7.688 -1.190 1.00 95.25 91 LEU A N 1
ATOM 691 C CA . LEU A 1 91 ? -7.127 7.950 -0.024 1.00 95.25 91 LEU A CA 1
ATOM 692 C C . LEU A 1 91 ? -6.276 8.514 1.111 1.00 95.25 91 LEU A C 1
ATOM 694 O O . LEU A 1 91 ? -5.140 8.101 1.311 1.00 95.25 91 LEU A O 1
ATOM 698 N N . GLU A 1 92 ? -6.850 9.418 1.903 1.00 93.31 92 GLU A N 1
ATOM 699 C CA . GLU A 1 92 ? -6.154 9.990 3.064 1.00 93.31 92 GLU A CA 1
ATOM 700 C C . GLU A 1 92 ? -5.907 8.949 4.166 1.00 93.31 92 GLU A C 1
ATOM 702 O O . GLU A 1 92 ? -4.880 8.983 4.843 1.00 93.31 92 GLU A O 1
ATOM 707 N N . GLN A 1 93 ? -6.855 8.028 4.358 1.00 94.94 93 GLN A N 1
ATOM 708 C CA . GLN A 1 93 ? -6.780 6.964 5.356 1.00 94.94 93 GLN A CA 1
ATOM 709 C C . GLN A 1 93 ? -7.695 5.785 5.006 1.00 94.94 93 GLN A C 1
ATOM 711 O O . GLN A 1 93 ? -8.704 5.952 4.317 1.00 94.94 93 GLN A O 1
ATOM 716 N N . ALA A 1 94 ? -7.392 4.606 5.550 1.00 96.81 94 ALA A N 1
ATOM 717 C CA . ALA A 1 94 ? -8.284 3.446 5.537 1.00 96.81 94 ALA A CA 1
ATOM 718 C C . ALA A 1 94 ? -8.180 2.658 6.853 1.00 96.81 94 ALA A C 1
ATOM 720 O O . ALA A 1 94 ? -7.157 2.704 7.538 1.00 96.81 94 ALA A O 1
ATOM 721 N N . ALA A 1 95 ? -9.242 1.940 7.223 1.00 97.44 95 ALA A N 1
ATOM 722 C CA . ALA A 1 95 ? -9.191 1.004 8.345 1.00 97.44 95 ALA A CA 1
ATOM 723 C C . ALA A 1 95 ? -8.310 -0.196 7.971 1.00 97.44 95 ALA A C 1
ATOM 725 O O . ALA A 1 95 ? -8.400 -0.674 6.850 1.00 97.44 95 ALA A O 1
ATOM 726 N N . LEU A 1 96 ? -7.461 -0.677 8.877 1.00 97.62 96 LEU A N 1
ATOM 727 C CA . LEU A 1 96 ? -6.659 -1.876 8.655 1.00 97.62 96 LEU A CA 1
ATOM 728 C C . LEU A 1 96 ? -7.513 -3.120 8.899 1.00 97.62 96 LEU A C 1
ATOM 730 O O . LEU A 1 96 ? -7.892 -3.392 10.038 1.00 97.62 96 LEU A O 1
ATOM 734 N N . ASP A 1 97 ? -7.757 -3.888 7.843 1.00 97.69 97 ASP A N 1
ATOM 735 C CA . ASP A 1 97 ? -8.514 -5.139 7.905 1.00 97.69 97 ASP A CA 1
ATOM 736 C C . ASP A 1 97 ? -7.592 -6.360 7.704 1.00 97.69 97 ASP A C 1
ATOM 738 O O . ASP A 1 97 ? -7.830 -7.424 8.276 1.00 97.69 97 ASP A O 1
ATOM 742 N N . LEU A 1 98 ? -6.508 -6.215 6.925 1.00 97.00 98 LEU A N 1
ATOM 743 C CA . LEU A 1 98 ? -5.583 -7.300 6.575 1.00 97.00 98 LEU A CA 1
ATOM 744 C C . LEU A 1 98 ? -4.117 -6.847 6.596 1.00 97.00 98 LEU A C 1
ATOM 746 O O . LEU A 1 98 ? -3.781 -5.757 6.135 1.00 97.00 98 LEU A O 1
ATOM 750 N N . VAL A 1 99 ? -3.226 -7.733 7.048 1.00 96.06 99 VAL A N 1
ATOM 751 C CA . VAL A 1 99 ? -1.770 -7.589 6.891 1.00 96.06 99 VAL A CA 1
ATOM 752 C C . VAL A 1 99 ? -1.267 -8.732 6.019 1.00 96.06 99 VAL A C 1
ATOM 754 O O . VAL A 1 99 ? -1.411 -9.898 6.382 1.00 96.06 99 VAL A O 1
ATOM 757 N N . LEU A 1 100 ? -0.676 -8.399 4.874 1.00 95.06 100 LEU A N 1
ATOM 758 C CA . LEU A 1 100 ? -0.097 -9.364 3.944 1.00 95.06 100 LEU A CA 1
ATOM 759 C C . LEU A 1 100 ? 1.420 -9.202 3.931 1.00 95.06 100 LEU A C 1
ATOM 761 O O . LEU A 1 100 ? 1.930 -8.122 3.638 1.00 95.06 100 LEU A O 1
ATOM 765 N N . ARG A 1 101 ? 2.147 -10.279 4.232 1.00 91.88 101 ARG A N 1
ATOM 766 C CA . ARG A 1 101 ? 3.608 -10.312 4.143 1.00 91.88 101 ARG A CA 1
ATOM 767 C C . ARG A 1 101 ? 4.026 -10.973 2.836 1.00 91.88 101 ARG A C 1
ATOM 769 O O . ARG A 1 101 ? 3.698 -12.129 2.595 1.00 91.88 101 ARG A O 1
ATOM 776 N N . LEU A 1 102 ? 4.741 -10.223 2.008 1.00 91.38 102 LEU A N 1
ATOM 777 C CA . LEU A 1 102 ? 5.359 -10.704 0.784 1.00 91.38 102 LEU A CA 1
ATOM 778 C C . LEU A 1 102 ? 6.721 -11.311 1.133 1.00 91.38 102 LEU A C 1
ATOM 780 O O . LEU A 1 102 ? 7.520 -10.691 1.839 1.00 91.38 102 LEU A O 1
ATOM 784 N N . GLU A 1 103 ? 6.988 -12.503 0.610 1.00 88.38 103 GLU A N 1
ATOM 785 C CA . GLU A 1 103 ? 8.248 -13.227 0.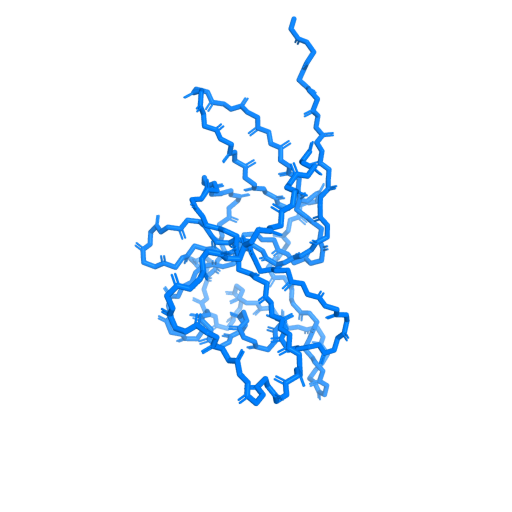782 1.00 88.38 103 GLU A CA 1
ATOM 786 C C . GLU A 1 103 ? 8.728 -13.717 -0.587 1.00 88.38 103 GLU A C 1
ATOM 788 O O . GLU A 1 103 ? 7.931 -14.212 -1.381 1.00 88.38 103 GLU A O 1
ATOM 793 N N . ASN A 1 104 ? 10.027 -13.589 -0.874 1.00 77.56 104 ASN A N 1
ATOM 794 C CA . ASN A 1 104 ? 10.605 -13.959 -2.176 1.00 77.56 104 ASN A CA 1
ATOM 795 C C . ASN A 1 104 ? 11.072 -15.428 -2.239 1.00 77.56 104 ASN A C 1
ATOM 797 O O . ASN A 1 104 ? 11.897 -15.805 -3.070 1.00 77.56 104 ASN A O 1
ATOM 801 N N . THR A 1 105 ? 10.603 -16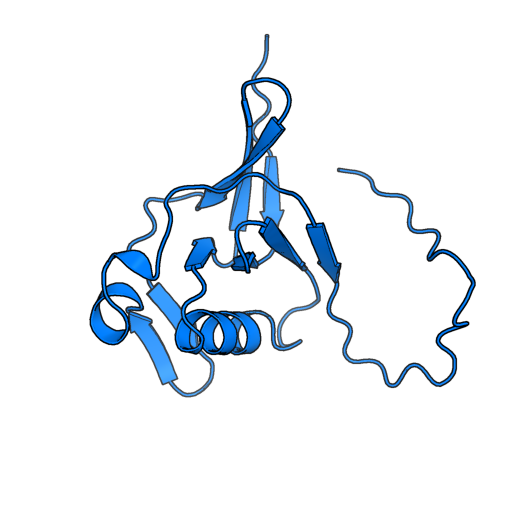.255 -1.307 1.00 70.50 105 THR A N 1
ATOM 802 C CA . THR A 1 105 ? 11.039 -17.644 -1.175 1.00 70.50 105 THR A CA 1
ATOM 803 C C . THR A 1 105 ? 10.162 -18.540 -2.040 1.00 70.50 105 THR A C 1
ATOM 805 O O . THR A 1 105 ? 8.935 -18.498 -1.949 1.00 70.50 105 THR A O 1
ATOM 808 N N . VAL A 1 106 ? 10.781 -19.418 -2.834 1.00 62.00 106 VAL A N 1
ATOM 809 C CA . VAL A 1 106 ? 10.096 -20.606 -3.359 1.00 62.00 106 VAL A CA 1
ATOM 810 C C . VAL A 1 106 ? 9.869 -21.523 -2.165 1.00 62.00 106 VAL A C 1
ATOM 812 O O . VAL A 1 106 ? 10.759 -22.259 -1.745 1.00 62.00 106 VAL A O 1
ATOM 815 N N . VAL A 1 107 ? 8.714 -21.388 -1.521 1.00 58.97 107 VAL A N 1
ATOM 816 C CA . VAL A 1 107 ? 8.384 -22.215 -0.364 1.00 58.97 107 VAL A CA 1
ATOM 817 C C . VAL A 1 107 ? 7.999 -23.595 -0.894 1.00 58.97 107 VAL A C 1
ATOM 819 O O . VAL A 1 107 ? 6.857 -23.815 -1.288 1.00 58.97 107 VAL A O 1
ATOM 822 N N . ASP A 1 108 ? 8.953 -24.530 -0.895 1.00 55.94 108 ASP A N 1
ATOM 823 C CA . ASP A 1 108 ? 8.740 -25.936 -1.291 1.00 55.94 108 ASP A CA 1
ATOM 824 C C . ASP A 1 108 ? 7.683 -26.652 -0.425 1.00 55.94 108 ASP A C 1
ATOM 826 O O . ASP A 1 108 ? 7.253 -27.760 -0.743 1.00 55.94 108 ASP A O 1
ATOM 830 N N . ASN A 1 109 ? 7.231 -26.033 0.672 1.00 52.66 109 ASN A N 1
ATOM 831 C CA . ASN A 1 109 ? 6.247 -26.616 1.571 1.00 52.66 109 ASN A CA 1
ATOM 832 C C . ASN A 1 109 ? 5.407 -25.544 2.294 1.00 52.66 109 ASN A C 1
ATOM 834 O O . ASN A 1 109 ? 5.581 -25.301 3.487 1.00 52.66 109 ASN A O 1
ATOM 838 N N . TYR A 1 110 ? 4.479 -24.890 1.584 1.00 59.72 110 TYR A N 1
ATOM 839 C CA . TYR A 1 110 ? 3.312 -24.316 2.265 1.00 59.72 110 TYR A CA 1
ATOM 840 C C . TYR A 1 110 ? 2.494 -25.491 2.798 1.00 59.72 110 TYR A C 1
ATOM 842 O O . TYR A 1 110 ? 1.771 -26.144 2.040 1.00 59.72 110 TYR A O 1
ATOM 850 N N . ASP A 1 111 ? 2.628 -25.789 4.088 1.00 59.62 111 ASP A N 1
ATOM 851 C CA . ASP A 1 111 ? 1.747 -26.753 4.728 1.00 59.62 111 ASP A CA 1
ATOM 852 C C . ASP A 1 111 ? 0.334 -26.155 4.726 1.00 59.62 111 ASP A C 1
ATOM 854 O O . ASP A 1 111 ? 0.020 -25.237 5.484 1.00 59.62 111 ASP A O 1
ATOM 858 N N . ARG A 1 112 ? -0.493 -26.613 3.777 1.00 62.72 112 ARG A N 1
ATOM 859 C CA . ARG A 1 112 ? -1.743 -25.965 3.330 1.00 62.72 112 ARG A CA 1
ATOM 860 C C . ARG A 1 112 ? -2.785 -25.779 4.436 1.00 62.72 112 ARG A C 1
ATOM 862 O O . ARG A 1 112 ? -3.805 -25.140 4.197 1.00 62.72 112 ARG A O 1
ATOM 869 N N . LEU A 1 113 ? -2.557 -26.371 5.606 1.00 64.69 113 LEU A N 1
ATOM 870 C CA . LEU A 1 113 ? -3.483 -26.404 6.731 1.00 64.69 113 LEU A CA 1
ATOM 871 C C . LEU A 1 113 ? -2.845 -26.003 8.066 1.00 64.69 113 LEU A C 1
ATOM 873 O O . LEU A 1 113 ? -3.561 -25.964 9.067 1.00 64.69 113 LEU A O 1
ATOM 877 N N . GLN A 1 114 ? -1.543 -25.703 8.121 1.00 61.97 114 GLN A N 1
ATOM 878 C CA . GLN A 1 114 ? -0.948 -25.219 9.364 1.00 61.97 114 GLN A CA 1
ATOM 879 C C . GLN A 1 114 ? -1.126 -23.702 9.466 1.00 61.97 114 GLN A C 1
ATOM 881 O O . GLN A 1 114 ? -0.675 -22.970 8.582 1.00 61.97 114 GLN A O 1
ATOM 886 N N . PRO A 1 115 ? -1.761 -23.195 10.539 1.00 57.78 115 PRO A N 1
ATOM 887 C CA . PRO A 1 115 ? -1.739 -21.773 10.824 1.00 57.78 115 PRO A CA 1
ATOM 888 C C . PRO A 1 115 ? -0.284 -21.329 10.937 1.00 57.78 115 PRO A C 1
ATOM 890 O O . PRO A 1 115 ? 0.476 -21.893 11.727 1.00 57.78 115 PRO A O 1
ATOM 893 N N . VAL A 1 116 ? 0.101 -20.308 10.173 1.00 61.62 116 VAL A N 1
ATOM 894 C CA . VAL A 1 116 ? 1.381 -19.633 10.378 1.00 61.62 116 VAL A CA 1
ATOM 895 C C . VAL A 1 116 ? 1.355 -19.048 11.791 1.00 61.62 116 VAL A C 1
ATOM 897 O O . VAL A 1 116 ? 0.691 -18.045 12.050 1.00 61.62 116 VAL A O 1
ATOM 900 N N . GLN A 1 117 ? 2.041 -19.699 12.730 1.00 52.62 117 GLN A N 1
ATOM 901 C CA . GLN A 1 117 ? 2.254 -19.154 14.064 1.00 52.62 117 GLN A CA 1
ATOM 902 C C . GLN A 1 117 ? 3.348 -18.093 13.971 1.00 52.62 117 GLN A C 1
ATOM 904 O O . GLN A 1 117 ? 4.527 -18.388 14.147 1.00 52.62 117 GLN A O 1
ATOM 909 N N . GLN A 1 118 ? 2.969 -16.851 13.672 1.00 59.22 118 GLN A N 1
ATOM 910 C CA . GLN A 1 118 ? 3.845 -15.708 13.915 1.00 59.22 118 GLN A CA 1
ATOM 911 C C . GLN A 1 118 ? 3.339 -14.921 15.131 1.00 59.22 118 GLN A C 1
ATOM 913 O O . GLN A 1 118 ? 2.160 -14.568 15.179 1.00 59.22 118 GLN A O 1
ATOM 918 N N . PRO A 1 119 ? 4.198 -14.644 16.129 1.00 43.75 119 PRO A N 1
ATOM 919 C CA . PRO A 1 119 ? 3.832 -13.799 17.253 1.00 43.75 119 PRO A CA 1
ATOM 920 C C . PRO A 1 119 ? 3.791 -12.347 16.769 1.00 43.75 119 PRO A C 1
ATOM 922 O O . PRO A 1 119 ? 4.828 -11.724 16.550 1.00 43.75 119 PRO A O 1
ATOM 925 N N . TRP A 1 120 ? 2.600 -11.792 16.562 1.00 59.03 120 TRP A N 1
ATOM 926 C CA . TRP A 1 120 ? 2.472 -10.377 16.222 1.00 59.03 120 TRP A CA 1
ATOM 927 C C . TRP A 1 120 ? 2.788 -9.527 17.459 1.00 59.03 120 TRP A C 1
ATOM 929 O O . TRP A 1 120 ? 2.008 -9.489 18.408 1.00 59.03 120 TRP A O 1
ATOM 939 N N . SER A 1 121 ? 3.918 -8.823 17.460 1.00 46.62 121 SER A N 1
ATOM 940 C CA . SER A 1 121 ? 4.152 -7.685 18.355 1.00 46.62 121 SER A CA 1
ATOM 941 C C . SER A 1 121 ? 3.886 -6.396 17.580 1.00 46.62 121 SER A C 1
ATOM 943 O O . SER A 1 121 ? 4.807 -5.833 16.988 1.00 46.62 121 SER A O 1
ATOM 945 N N . LEU A 1 122 ? 2.613 -5.983 17.534 1.00 44.09 122 LEU A N 1
ATOM 946 C CA . LEU A 1 122 ? 2.204 -4.650 17.071 1.00 44.09 122 LEU A CA 1
ATOM 947 C C . LEU A 1 122 ? 2.508 -3.560 18.102 1.00 44.09 122 LEU A C 1
ATOM 949 O O . LEU A 1 122 ? 2.489 -3.815 19.329 1.00 44.09 122 LEU A O 1
#

pLDDT: mean 85.51, std 15.41, range [40.69, 98.38]

Foldseek 3Di:
DDFDKDKDFFWWWQAPNAIETEAEDPPLCRLVVLVVRLVVVIATFEHGIWIWTADPNFIKTHYPDPCQQWGQDPPPGTDRSCVVRNPSNYDRMGTHDYYDYRDPDPPPDPPVPDPPPDDDPD